Protein AF-A0A0R2SB15-F1 (afdb_monomer)

Foldseek 3Di:
DDDPPPPPPPPPPPPPPVPVVVVVVVVVVVVVVVCCVVVVVVVVVVVVVVVLVCLVVVLVVLVVVLCVLPDPVHPPVSRDDPVVNVVSVVSSVVSPVSSVVVVCCVPPVVD

Radius of gyration: 30.07 Å; Cα contacts (8 Å, |Δi|>4): 28; chains: 1; bounding box: 59×36×86 Å

Secondary structure (DSSP, 8-state):
-----S-----------HHHHHHHHHHHHHHHHHHHHHHHHHHHHHHHHHHHHHHHHHHHHHHHHHHHHTSTTS-GGGSPPHHHHHHHHHHHHHHHHHHHHHHHIIIII--

Structure (mmCIF, N/CA/C/O backbone):
data_AF-A0A0R2SB15-F1
#
_entry.id   AF-A0A0R2SB15-F1
#
loop_
_atom_site.group_PDB
_atom_site.id
_atom_site.type_symbol
_atom_site.label_atom_id
_atom_site.label_alt_id
_atom_site.label_comp_id
_atom_site.label_asym_id
_atom_site.label_entity_id
_atom_site.label_seq_id
_atom_site.pdbx_PDB_ins_code
_atom_site.Cartn_x
_atom_site.Cartn_y
_atom_site.Cartn_z
_atom_site.occupancy
_atom_site.B_iso_or_equiv
_atom_site.auth_seq_id
_atom_site.auth_comp_id
_atom_site.auth_asym_id
_atom_site.auth_atom_id
_atom_site.pdbx_PDB_model_num
ATOM 1 N N . MET A 1 1 ? 38.463 25.749 59.934 1.00 40.03 1 MET A N 1
ATOM 2 C CA . MET A 1 1 ? 38.526 26.591 58.724 1.00 40.03 1 MET A CA 1
ATOM 3 C C . MET A 1 1 ? 38.284 25.687 57.533 1.00 40.03 1 MET A C 1
ATOM 5 O O . MET A 1 1 ? 39.154 24.873 57.286 1.00 40.03 1 MET A O 1
ATOM 9 N N . ALA A 1 2 ? 37.120 25.840 56.883 1.00 45.12 2 ALA A N 1
ATOM 10 C CA . ALA A 1 2 ? 36.757 25.306 55.560 1.00 45.12 2 ALA A CA 1
ATOM 11 C C . ALA A 1 2 ? 36.792 23.764 55.385 1.00 45.12 2 ALA A C 1
ATOM 13 O O . ALA A 1 2 ? 37.768 23.120 55.712 1.00 45.12 2 ALA A O 1
ATOM 14 N N . LEU A 1 3 ? 35.809 23.060 54.831 1.00 49.09 3 LEU A N 1
ATOM 15 C CA . LEU A 1 3 ? 34.613 23.429 54.088 1.00 49.09 3 LEU A CA 1
ATOM 16 C C . LEU A 1 3 ? 33.751 22.156 54.024 1.00 49.09 3 LEU A C 1
ATOM 18 O O . LEU A 1 3 ? 34.161 21.154 53.445 1.00 49.09 3 LEU A O 1
ATOM 22 N N . ALA A 1 4 ? 32.564 22.208 54.622 1.00 57.62 4 ALA A N 1
ATOM 23 C CA . ALA A 1 4 ? 31.486 21.252 54.410 1.00 57.62 4 ALA A CA 1
ATOM 2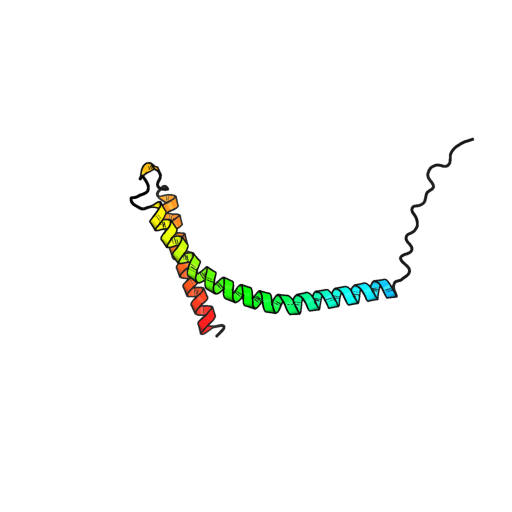4 C C . ALA A 1 4 ? 30.778 21.588 53.084 1.00 57.62 4 ALA A C 1
ATOM 26 O O . ALA A 1 4 ? 29.665 22.103 53.086 1.00 57.62 4 ALA A O 1
ATOM 27 N N . ILE A 1 5 ? 31.450 21.375 51.948 1.00 57.53 5 ILE A N 1
ATOM 28 C CA . ILE A 1 5 ? 30.816 21.456 50.622 1.00 57.53 5 ILE A CA 1
ATOM 29 C C . ILE A 1 5 ? 30.520 20.026 50.186 1.00 57.53 5 ILE A C 1
ATOM 31 O O . ILE A 1 5 ? 31.397 19.326 49.688 1.00 57.53 5 ILE A O 1
ATOM 35 N N . GLY A 1 6 ? 29.295 19.575 50.427 1.00 58.97 6 GLY A N 1
ATOM 36 C CA . GLY A 1 6 ? 28.853 18.247 49.999 1.00 58.97 6 GLY A CA 1
ATOM 37 C C . GLY A 1 6 ? 27.543 17.762 50.614 1.00 58.97 6 GLY A C 1
ATOM 38 O O . GLY A 1 6 ? 27.135 16.647 50.319 1.00 58.97 6 GLY A O 1
ATOM 39 N N . SER A 1 7 ? 26.882 18.562 51.457 1.00 55.28 7 SER A N 1
ATOM 40 C CA . SER A 1 7 ? 25.592 18.211 52.066 1.00 55.28 7 SER A CA 1
ATOM 41 C C . SER A 1 7 ? 24.419 19.000 51.490 1.00 55.28 7 SER A C 1
ATOM 43 O O . SER A 1 7 ? 23.407 19.150 52.170 1.00 55.28 7 SER A O 1
ATOM 45 N N . GLU A 1 8 ? 24.531 19.524 50.267 1.00 59.47 8 GLU A N 1
ATOM 46 C CA . GLU A 1 8 ? 23.348 20.034 49.569 1.00 59.47 8 GLU A CA 1
ATOM 47 C C . GLU A 1 8 ? 22.553 18.813 49.101 1.00 59.47 8 GLU A C 1
ATOM 49 O O . GLU A 1 8 ? 22.669 18.348 47.968 1.00 59.47 8 GLU A O 1
ATOM 54 N N . SER A 1 9 ? 21.819 18.222 50.047 1.00 63.69 9 SER A N 1
ATOM 55 C CA . SER A 1 9 ? 20.733 17.299 49.772 1.00 63.69 9 SER A CA 1
ATOM 56 C C . SER A 1 9 ? 19.835 17.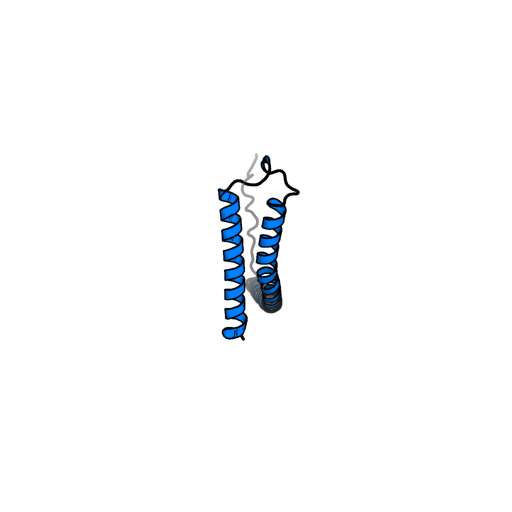998 48.767 1.00 63.69 9 SER A C 1
ATOM 58 O O . SER A 1 9 ? 19.230 19.025 49.090 1.00 63.69 9 SER A O 1
ATOM 60 N N . LEU A 1 10 ? 19.819 17.473 47.540 1.00 65.38 10 LEU A N 1
ATOM 61 C CA . LEU A 1 10 ? 18.869 17.868 46.509 1.00 65.38 10 LEU A CA 1
ATOM 62 C C . LEU A 1 10 ? 17.494 17.983 47.177 1.00 65.38 10 LEU A C 1
ATOM 64 O O . LEU A 1 10 ? 17.176 17.100 47.979 1.00 65.38 10 LEU A O 1
ATOM 68 N N . PRO A 1 11 ? 16.725 19.054 46.915 1.00 60.47 11 PRO A N 1
ATOM 69 C CA . PRO A 1 11 ? 15.439 19.247 47.567 1.00 60.47 11 PRO A CA 1
ATOM 70 C C . PRO A 1 11 ? 14.642 17.951 47.441 1.00 60.47 11 PRO A C 1
ATOM 72 O O . PRO A 1 11 ? 14.440 17.469 46.322 1.00 60.47 11 PRO A O 1
ATOM 75 N N . GLU A 1 12 ? 14.264 17.352 48.576 1.00 58.12 12 GLU A N 1
ATOM 76 C CA . GLU A 1 12 ? 13.302 16.258 48.559 1.00 58.12 12 GLU A CA 1
ATOM 77 C C . GLU A 1 12 ? 12.038 16.843 47.933 1.00 58.12 12 GLU A C 1
ATOM 79 O O . GLU A 1 12 ? 11.398 17.762 48.443 1.00 58.12 12 GLU A O 1
ATOM 84 N N . GLN A 1 13 ? 11.807 16.437 46.689 1.00 59.09 13 GLN A N 1
ATOM 85 C CA . GLN A 1 13 ? 10.686 16.877 45.891 1.00 59.09 13 GLN A CA 1
ATOM 86 C C . GLN A 1 13 ? 9.467 16.146 46.450 1.00 59.09 13 GLN A C 1
ATOM 88 O O . GLN A 1 13 ? 9.101 15.063 45.988 1.00 59.09 13 GLN A O 1
ATOM 93 N N . ASP A 1 14 ? 8.868 16.739 47.474 1.00 59.25 14 ASP A N 1
ATOM 94 C CA . ASP A 1 14 ? 7.684 16.230 48.147 1.00 59.25 14 ASP A CA 1
ATOM 95 C C . ASP A 1 14 ? 6.484 16.357 47.201 1.00 59.25 14 ASP A C 1
ATOM 97 O O . ASP A 1 14 ? 5.721 17.324 47.237 1.00 59.25 14 ASP A O 1
ATOM 101 N N . TRP A 1 15 ? 6.287 15.370 46.323 1.00 55.00 15 TRP A N 1
ATOM 102 C CA . TRP A 1 15 ? 5.089 15.235 45.484 1.00 55.00 15 TRP A CA 1
ATOM 103 C C . TRP A 1 15 ? 3.848 14.868 46.323 1.00 55.00 15 TRP A C 1
ATOM 105 O O . TRP A 1 15 ? 3.047 14.022 45.935 1.00 55.00 15 TRP A O 1
ATOM 115 N N . HIS A 1 16 ? 3.657 15.485 47.490 1.00 58.78 16 HIS A N 1
ATOM 116 C CA . HIS A 1 16 ? 2.490 15.294 48.347 1.00 58.78 16 HIS A CA 1
ATOM 117 C C . HIS A 1 16 ? 1.299 16.093 47.824 1.00 58.78 16 HIS A C 1
ATOM 119 O O . HIS A 1 16 ? 0.844 17.095 48.375 1.00 58.78 16 HIS A O 1
ATOM 125 N N . SER A 1 17 ? 0.773 15.597 46.711 1.00 62.38 17 SER A N 1
ATOM 126 C CA . SER A 1 17 ? -0.555 15.925 46.225 1.00 62.38 17 SER A CA 1
ATOM 127 C C . SER A 1 17 ? -1.137 14.724 45.483 1.00 62.38 17 SER A C 1
ATOM 129 O O . SER A 1 17 ? -1.597 14.846 44.350 1.00 62.38 17 SER A O 1
ATOM 131 N N . ASP A 1 18 ? -1.115 13.546 46.123 1.00 69.56 18 ASP A N 1
ATOM 132 C CA . ASP A 1 18 ? -1.573 12.269 45.547 1.00 69.56 18 ASP A CA 1
ATOM 133 C C . ASP A 1 18 ? -2.936 12.397 44.870 1.00 69.56 18 ASP A C 1
ATOM 135 O O . ASP A 1 18 ? -3.168 11.871 43.785 1.00 69.56 18 ASP A O 1
ATOM 139 N N . ARG A 1 19 ? -3.853 13.163 45.473 1.00 75.75 19 ARG A N 1
ATOM 140 C CA . ARG A 1 19 ? -5.178 13.382 44.895 1.00 75.75 19 ARG A CA 1
ATOM 141 C C . ARG A 1 19 ? -5.121 14.188 43.598 1.00 75.75 19 ARG A C 1
ATOM 143 O O . ARG A 1 19 ? -5.777 13.805 42.638 1.00 75.75 19 ARG A O 1
ATOM 150 N N . TYR A 1 20 ? -4.367 15.283 43.555 1.00 84.00 20 TYR A N 1
ATOM 151 C CA . TYR A 1 20 ? -4.291 16.132 42.364 1.00 84.00 20 TYR A CA 1
ATOM 152 C C . TYR A 1 20 ? -3.508 15.455 41.244 1.00 84.00 20 TYR A C 1
ATOM 154 O O . TYR A 1 20 ? -3.953 15.478 40.101 1.00 84.00 20 TYR A O 1
ATOM 162 N N . TYR A 1 21 ? -2.405 14.784 41.578 1.00 84.56 21 TYR A N 1
ATOM 163 C CA . TYR A 1 21 ? -1.647 13.966 40.637 1.00 84.56 21 TYR A CA 1
ATOM 164 C C . TYR A 1 21 ? -2.528 12.874 40.013 1.00 84.56 21 TYR A C 1
ATOM 166 O O . TYR A 1 21 ? -2.623 12.775 38.789 1.00 84.56 21 TYR A O 1
ATOM 174 N N . ASN A 1 22 ? -3.270 12.129 40.840 1.00 88.00 22 ASN A N 1
ATOM 175 C CA . ASN A 1 22 ? -4.179 11.087 40.362 1.00 88.00 22 ASN A CA 1
ATOM 176 C C . ASN A 1 22 ? -5.342 11.656 39.537 1.00 88.00 22 ASN A C 1
ATOM 178 O O . ASN A 1 22 ? -5.713 11.071 38.523 1.00 88.00 22 ASN A O 1
ATOM 182 N N . VAL A 1 23 ? -5.905 12.805 39.924 1.00 94.06 23 VAL A N 1
ATOM 183 C CA . VAL A 1 23 ? -6.961 13.475 39.146 1.00 94.06 23 VAL A CA 1
ATOM 184 C C . VAL A 1 23 ? -6.434 13.915 37.781 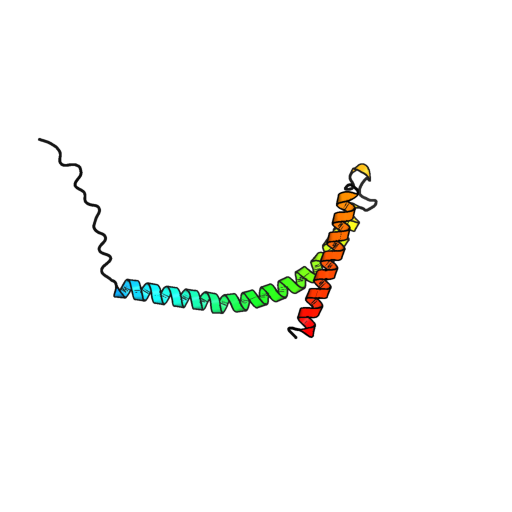1.00 94.06 23 VAL A C 1
ATOM 186 O O . VAL A 1 23 ? -7.092 13.658 36.776 1.00 94.06 23 VAL A O 1
ATOM 189 N N . VAL A 1 24 ? -5.244 14.516 37.715 1.00 93.12 24 VAL A N 1
ATOM 190 C CA . VAL A 1 24 ? -4.620 14.916 36.444 1.00 93.12 24 VAL A CA 1
ATOM 191 C C . VAL A 1 24 ? -4.353 13.696 35.564 1.00 93.12 24 VAL A C 1
ATOM 193 O O . VAL A 1 24 ? -4.662 13.742 34.376 1.00 93.12 24 VAL A O 1
ATOM 196 N N . LEU A 1 25 ? -3.865 12.588 36.129 1.00 94.31 25 LEU A N 1
ATOM 197 C CA . LEU A 1 25 ? -3.678 11.339 35.384 1.00 94.31 25 LEU A CA 1
ATOM 198 C C . LEU A 1 25 ? -4.994 10.775 34.840 1.00 94.31 25 LEU A C 1
ATOM 200 O O . LEU A 1 25 ? -5.050 10.381 33.677 1.00 94.31 25 LEU A O 1
ATOM 204 N N . ILE A 1 26 ? -6.060 10.760 35.643 1.00 96.44 26 ILE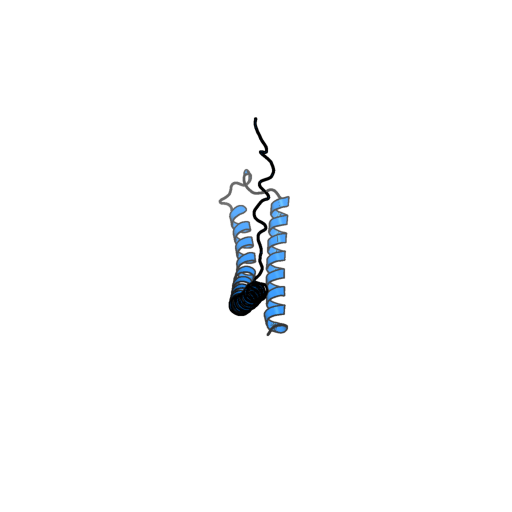 A N 1
ATOM 205 C CA . ILE A 1 26 ? -7.380 10.294 35.197 1.00 96.44 26 ILE A CA 1
ATOM 206 C C . ILE A 1 26 ? -7.895 11.179 34.060 1.00 96.44 26 ILE A C 1
ATOM 208 O O . ILE A 1 26 ? -8.331 10.662 33.032 1.00 96.44 26 ILE A O 1
ATOM 212 N N . VAL A 1 27 ? -7.805 12.504 34.203 1.00 96.81 27 VAL A N 1
ATOM 213 C CA . VAL A 1 27 ? -8.213 13.455 33.160 1.00 96.81 27 VAL A CA 1
ATOM 214 C C . VAL A 1 27 ? -7.3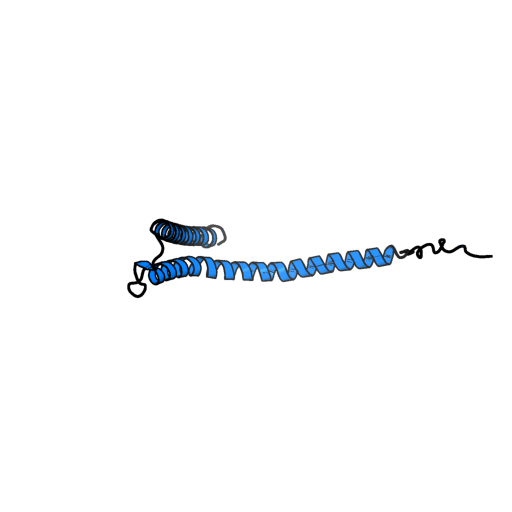93 13.254 31.887 1.00 96.81 27 VAL A C 1
ATOM 216 O O . VAL A 1 27 ? -7.966 13.232 30.800 1.00 96.81 27 VAL A O 1
ATOM 219 N N . LEU A 1 28 ? -6.081 13.047 32.004 1.00 96.12 28 LEU A N 1
ATOM 220 C CA . LEU A 1 28 ? -5.199 12.804 30.865 1.00 96.12 28 LEU A CA 1
ATOM 221 C C . LEU A 1 28 ? -5.560 11.504 30.135 1.00 96.12 28 LEU A C 1
ATOM 223 O O . LEU A 1 28 ? -5.677 11.508 28.911 1.00 96.12 28 LEU A O 1
ATOM 227 N N . CYS A 1 29 ? -5.795 10.414 30.869 1.00 96.94 29 CYS A N 1
ATOM 228 C CA . CYS A 1 29 ? -6.245 9.146 30.296 1.00 96.94 29 CYS A CA 1
ATOM 229 C C . CYS A 1 29 ? -7.591 9.294 29.580 1.00 96.94 29 CYS A C 1
ATOM 231 O O . CYS A 1 29 ? -7.739 8.828 28.453 1.00 96.94 29 CYS A O 1
ATOM 233 N N . LEU A 1 30 ? -8.564 9.974 30.192 1.00 97.25 30 LEU A N 1
ATOM 234 C CA . LEU A 1 30 ? -9.872 10.210 29.574 1.00 97.25 30 LEU A CA 1
ATOM 235 C C . LEU A 1 30 ? -9.765 11.094 28.327 1.00 97.25 30 LEU A C 1
ATOM 237 O O . LEU A 1 30 ? -10.391 10.794 27.313 1.00 97.25 30 LEU A O 1
ATOM 241 N N . ALA A 1 31 ? -8.944 12.144 28.368 1.00 94.25 31 ALA A N 1
ATOM 242 C CA . ALA A 1 31 ? -8.689 13.004 27.219 1.00 94.25 31 ALA A CA 1
ATOM 243 C C . ALA A 1 31 ? -8.009 12.233 26.077 1.00 94.25 31 ALA A C 1
ATOM 245 O O . ALA A 1 31 ? -8.428 12.350 24.928 1.00 94.25 31 ALA A O 1
ATOM 246 N N . ALA A 1 32 ? -7.017 11.392 26.380 1.00 93.06 32 ALA A N 1
ATOM 247 C CA . ALA A 1 32 ? -6.368 10.534 25.393 1.00 93.06 32 ALA A CA 1
ATOM 248 C C . ALA A 1 32 ? -7.352 9.527 24.780 1.00 93.06 32 ALA A C 1
ATOM 250 O O . ALA A 1 32 ? -7.385 9.372 23.561 1.00 93.06 32 ALA A O 1
ATOM 251 N N . LEU A 1 33 ? -8.201 8.890 25.593 1.00 92.94 33 LEU A N 1
ATOM 252 C CA . LEU A 1 33 ? -9.254 7.992 25.109 1.00 92.94 33 LEU A CA 1
ATOM 253 C C . LEU A 1 33 ? -10.259 8.722 24.214 1.00 92.94 33 LEU A C 1
ATOM 255 O O . LEU A 1 33 ? -10.648 8.181 23.183 1.00 92.94 33 LEU A O 1
ATOM 259 N N . LEU A 1 34 ? -10.638 9.954 24.560 1.00 90.50 34 LEU A N 1
ATOM 260 C CA . LEU A 1 34 ? -11.530 10.784 23.750 1.00 90.50 34 LEU A CA 1
ATOM 261 C C . LEU A 1 34 ? -10.892 11.146 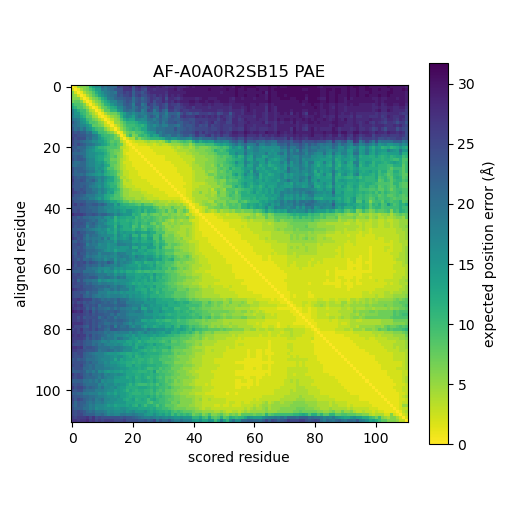22.403 1.00 90.50 34 LEU A C 1
ATOM 263 O O . LEU A 1 34 ? -11.534 11.030 21.359 1.00 90.50 34 LEU A O 1
ATOM 267 N N . VAL A 1 35 ? -9.620 11.545 22.407 1.00 89.38 35 VAL A N 1
ATOM 268 C CA . VAL A 1 35 ? -8.836 11.822 21.193 1.00 89.38 35 VAL A CA 1
ATOM 269 C C . VAL A 1 35 ? -8.769 10.570 20.326 1.00 89.38 35 VAL A C 1
ATOM 271 O O . VAL A 1 35 ? -9.129 10.625 19.154 1.00 89.38 35 VAL A O 1
ATOM 274 N N . ILE A 1 36 ? -8.396 9.423 20.896 1.00 87.25 36 ILE A N 1
ATOM 275 C CA . ILE A 1 36 ? -8.359 8.153 20.167 1.00 87.25 36 ILE A CA 1
ATOM 276 C C . ILE A 1 36 ? -9.747 7.837 19.611 1.00 87.25 36 ILE A C 1
ATOM 278 O O . ILE A 1 36 ? -9.873 7.588 18.424 1.00 87.25 36 ILE A O 1
ATOM 282 N N . GLN A 1 37 ? -10.819 7.913 20.392 1.00 83.94 37 GLN A N 1
ATOM 283 C CA . GLN A 1 37 ? -12.155 7.571 19.901 1.00 83.94 37 GLN A CA 1
ATOM 284 C C . GLN A 1 37 ? -12.624 8.491 18.758 1.00 83.94 37 GLN A C 1
ATOM 286 O O . GLN A 1 37 ? -13.176 8.014 17.764 1.00 83.94 37 GLN A O 1
ATOM 291 N N . THR A 1 38 ? -12.386 9.798 18.871 1.00 79.69 38 THR A N 1
ATOM 292 C CA . THR A 1 38 ? -12.842 10.801 17.892 1.00 79.69 38 THR A CA 1
ATOM 293 C C . THR A 1 38 ? -11.999 10.807 16.614 1.00 79.69 38 THR A C 1
ATOM 295 O O . THR A 1 38 ? -12.539 10.875 15.503 1.00 79.69 38 THR A O 1
ATOM 298 N N . LEU A 1 39 ? -10.678 10.683 16.744 1.00 80.44 39 LEU A N 1
ATOM 299 C CA . LEU A 1 39 ? -9.753 10.695 15.612 1.00 80.44 39 LEU A CA 1
ATOM 300 C C . LEU A 1 39 ? -9.597 9.322 14.966 1.00 80.44 39 LEU A C 1
ATOM 302 O O . LEU A 1 39 ? -9.470 9.256 13.752 1.00 80.44 39 LEU A O 1
ATOM 306 N N . LEU A 1 40 ? -9.667 8.215 15.708 1.00 79.50 40 LEU A N 1
ATOM 307 C CA . LEU A 1 40 ? -9.510 6.878 15.126 1.00 79.50 40 LEU A CA 1
ATOM 308 C C . LEU A 1 40 ? -10.680 6.533 14.198 1.00 79.50 40 LEU A C 1
ATOM 310 O O . LEU A 1 40 ? -10.455 5.959 13.140 1.00 79.50 40 LEU A O 1
ATOM 314 N N . GLN A 1 41 ? -11.920 6.921 14.525 1.00 74.56 41 GLN A N 1
ATOM 315 C CA . GLN A 1 41 ? -13.064 6.665 13.637 1.00 74.56 41 GLN A CA 1
ATOM 316 C C . GLN A 1 41 ? -13.047 7.501 12.351 1.00 74.56 41 GLN A C 1
ATOM 318 O O . GLN A 1 41 ? -13.540 7.058 11.310 1.00 74.56 41 GLN A O 1
ATOM 323 N N . SER A 1 42 ? -12.532 8.728 12.411 1.00 80.00 42 SER A N 1
ATOM 324 C CA . SER A 1 42 ? -12.364 9.574 11.224 1.00 80.00 42 SER A CA 1
ATOM 325 C C . SER A 1 42 ? -11.147 9.135 10.407 1.00 80.00 42 SER A C 1
ATOM 327 O O . SER A 1 42 ? -11.229 9.047 9.182 1.00 80.00 42 SER A O 1
ATOM 329 N N . PHE A 1 43 ? -10.065 8.746 11.077 1.00 84.56 43 PHE A N 1
ATOM 330 C CA . PHE A 1 43 ? -8.860 8.206 10.461 1.00 84.56 43 PHE A CA 1
ATOM 331 C C . PHE A 1 43 ? -9.093 6.845 9.799 1.00 84.56 43 PHE A C 1
ATOM 333 O O . PHE A 1 43 ? -8.625 6.640 8.687 1.00 84.56 43 PHE A O 1
ATOM 340 N N . ALA A 1 44 ? -9.866 5.945 10.412 1.00 85.88 44 ALA A N 1
ATOM 341 C CA . ALA A 1 44 ? -10.234 4.662 9.812 1.00 85.88 44 ALA A CA 1
ATOM 342 C C . ALA A 1 44 ? -10.996 4.866 8.495 1.00 85.88 44 ALA A C 1
ATOM 344 O O . ALA A 1 44 ? -10.615 4.310 7.472 1.00 85.88 44 ALA A O 1
ATOM 345 N N . ARG A 1 45 ? -11.990 5.765 8.481 1.00 84.19 45 ARG A N 1
ATOM 346 C CA . ARG A 1 45 ? -12.722 6.125 7.254 1.00 84.19 45 ARG A CA 1
ATOM 347 C C . ARG A 1 45 ? -11.821 6.752 6.189 1.00 84.19 45 ARG A C 1
ATOM 349 O O . ARG A 1 45 ? -11.974 6.467 5.002 1.00 84.19 45 ARG A O 1
ATOM 356 N N . PHE A 1 46 ? -10.875 7.594 6.598 1.00 85.38 46 PHE A N 1
ATOM 357 C CA . PHE A 1 46 ? -9.885 8.167 5.690 1.00 85.38 46 PHE A CA 1
ATOM 358 C C . PHE A 1 46 ? -8.943 7.101 5.110 1.00 85.38 46 PHE A C 1
ATOM 360 O O . PHE A 1 46 ? -8.693 7.092 3.902 1.00 85.38 46 PHE A O 1
ATOM 367 N N . MET A 1 47 ? -8.446 6.186 5.945 1.00 89.75 47 MET A N 1
ATOM 368 C CA . MET A 1 47 ? -7.611 5.069 5.509 1.00 89.75 47 MET A CA 1
ATOM 369 C C . MET A 1 47 ? -8.371 4.127 4.581 1.00 89.75 47 MET A C 1
ATOM 371 O O . MET A 1 47 ? -7.790 3.688 3.592 1.00 89.75 47 MET A O 1
ATOM 375 N N . ASP A 1 48 ? -9.655 3.872 4.830 1.00 89.06 48 ASP A N 1
ATOM 376 C CA . ASP A 1 48 ? -10.495 3.078 3.935 1.00 89.06 48 ASP A CA 1
ATOM 377 C C . ASP A 1 48 ? -10.579 3.723 2.552 1.00 89.06 48 ASP A C 1
ATOM 379 O O . ASP A 1 48 ? -10.292 3.065 1.553 1.00 89.06 48 ASP A O 1
ATOM 383 N N . MET A 1 49 ? -10.893 5.022 2.472 1.00 91.06 49 MET A N 1
ATOM 384 C CA . MET A 1 49 ? -10.915 5.735 1.189 1.00 91.06 49 MET A CA 1
ATOM 385 C C . MET A 1 49 ? -9.550 5.725 0.500 1.00 91.06 49 MET A C 1
ATOM 387 O O . MET A 1 49 ? -9.459 5.418 -0.688 1.00 91.06 49 MET A O 1
ATOM 391 N N . THR A 1 50 ? -8.487 6.026 1.243 1.00 92.69 50 THR A N 1
ATOM 392 C CA . THR A 1 50 ? -7.120 6.047 0.712 1.00 92.69 50 THR A CA 1
ATOM 393 C C . THR A 1 50 ? -6.719 4.674 0.185 1.00 92.69 50 THR A C 1
ATOM 395 O O . THR A 1 50 ? -6.147 4.581 -0.895 1.00 92.69 50 THR A O 1
ATOM 398 N N . SER A 1 51 ? -7.073 3.599 0.888 1.00 92.88 51 SER A N 1
ATOM 399 C CA . SER A 1 51 ? -6.772 2.228 0.474 1.00 92.88 51 SER A CA 1
ATOM 400 C C . SER A 1 51 ? -7.477 1.869 -0.830 1.00 92.88 51 SER A C 1
ATOM 402 O O . SER A 1 51 ? -6.832 1.318 -1.717 1.00 92.88 51 SER A O 1
ATOM 404 N N . VAL A 1 52 ? -8.753 2.243 -1.007 1.00 93.81 52 VAL A N 1
ATOM 405 C CA . VAL A 1 52 ? -9.452 2.073 -2.297 1.00 93.81 52 VAL A CA 1
ATOM 406 C C . VAL A 1 52 ? -8.679 2.771 -3.406 1.00 93.81 52 VAL A C 1
ATOM 408 O O . VAL A 1 52 ? -8.379 2.167 -4.430 1.00 93.81 52 VAL A O 1
ATOM 411 N N . ILE A 1 53 ? -8.328 4.036 -3.192 1.00 95.00 53 ILE A N 1
ATOM 412 C CA . ILE A 1 53 ? -7.614 4.837 -4.184 1.00 95.00 53 ILE A CA 1
ATOM 413 C C . ILE A 1 53 ? -6.266 4.185 -4.521 1.00 95.00 53 ILE A C 1
ATOM 415 O O . ILE A 1 53 ? -5.959 3.998 -5.694 1.00 95.00 53 ILE A O 1
ATOM 419 N N . VAL A 1 54 ? -5.480 3.785 -3.522 1.00 95.62 54 VAL A N 1
ATOM 420 C CA . VAL A 1 54 ? -4.139 3.208 -3.707 1.00 95.62 54 VAL A CA 1
ATOM 421 C C . VAL A 1 54 ? -4.191 1.833 -4.367 1.00 95.62 54 VAL A C 1
ATOM 423 O O . VAL A 1 54 ? -3.421 1.591 -5.297 1.00 95.62 54 VAL A O 1
ATOM 426 N N . PHE A 1 55 ? -5.093 0.942 -3.946 1.00 94.81 55 PHE A N 1
ATOM 427 C CA . PHE A 1 55 ? -5.215 -0.388 -4.551 1.00 94.81 55 PHE A CA 1
ATOM 428 C C . PHE A 1 55 ? -5.685 -0.327 -6.001 1.00 94.81 55 PHE A C 1
ATOM 430 O O . PHE A 1 55 ? -5.291 -1.181 -6.789 1.00 94.81 55 PHE A O 1
ATOM 437 N N . PHE A 1 56 ? -6.468 0.688 -6.372 1.00 96.12 56 PHE A N 1
ATOM 438 C CA . PHE A 1 56 ? -6.823 0.923 -7.766 1.00 96.12 56 PHE A CA 1
ATOM 439 C C . PHE A 1 56 ? -5.681 1.585 -8.535 1.00 96.12 56 PHE A C 1
ATOM 441 O O . PHE A 1 56 ? -5.267 1.064 -9.560 1.00 96.12 56 PHE A O 1
ATOM 448 N N . ILE A 1 57 ? -5.139 2.706 -8.060 1.00 97.38 57 ILE A N 1
ATOM 449 C CA . ILE A 1 57 ? -4.146 3.499 -8.802 1.00 97.38 57 ILE A CA 1
ATOM 450 C C . ILE A 1 57 ? -2.796 2.773 -8.916 1.00 97.38 57 ILE A C 1
ATOM 452 O O . ILE A 1 57 ? -2.155 2.828 -9.967 1.00 97.38 57 ILE A O 1
ATOM 456 N N . GLY A 1 58 ? -2.364 2.072 -7.868 1.00 96.50 58 GLY A N 1
ATOM 457 C CA . GLY A 1 58 ? -1.075 1.378 -7.780 1.00 96.50 58 GLY A CA 1
ATOM 458 C C . GLY A 1 58 ? -0.739 0.476 -8.978 1.00 96.50 58 GLY A C 1
ATOM 459 O O . GLY A 1 58 ? 0.302 0.695 -9.606 1.00 96.50 58 GLY A O 1
ATOM 460 N N . PRO A 1 59 ? -1.581 -0.510 -9.347 1.00 97.44 59 PRO A N 1
ATOM 461 C CA . PRO A 1 59 ? -1.322 -1.375 -10.499 1.00 97.44 59 PRO A CA 1
ATOM 462 C C . PRO A 1 59 ? -1.240 -0.613 -11.829 1.00 97.44 59 PRO A C 1
ATOM 464 O O . PRO A 1 59 ? -0.390 -0.937 -12.663 1.00 97.44 59 PRO A O 1
ATOM 467 N N . PHE A 1 60 ? -2.054 0.431 -12.031 1.00 98.00 60 PHE A N 1
ATOM 468 C CA . PHE A 1 60 ? -1.973 1.250 -13.246 1.00 98.00 60 PHE A CA 1
ATOM 469 C C . PHE A 1 60 ? -0.685 2.067 -13.297 1.00 98.00 60 PHE A C 1
ATOM 471 O O . PHE A 1 60 ? -0.043 2.110 -14.345 1.00 98.00 60 PHE A O 1
ATOM 478 N N . LEU A 1 61 ? -0.258 2.661 -12.179 1.00 97.88 61 LEU A N 1
ATOM 479 C CA . LEU A 1 61 ? 1.029 3.355 -12.113 1.00 97.88 61 LEU A CA 1
ATOM 480 C C . LEU A 1 61 ? 2.194 2.404 -12.385 1.00 97.88 61 LEU A C 1
ATOM 482 O O . LEU A 1 61 ? 3.097 2.756 -13.139 1.00 97.88 61 LEU A O 1
ATOM 486 N N . ALA A 1 62 ? 2.166 1.190 -11.834 1.00 97.75 62 ALA A N 1
ATOM 487 C CA . ALA A 1 62 ? 3.191 0.186 -12.101 1.00 97.75 62 ALA A CA 1
ATOM 488 C C . ALA A 1 62 ? 3.232 -0.210 -13.587 1.00 97.75 62 ALA A C 1
ATOM 490 O O . ALA A 1 62 ? 4.313 -0.298 -14.173 1.00 97.75 62 ALA A O 1
ATOM 491 N N . LEU A 1 63 ? 2.066 -0.388 -14.217 1.00 98.38 63 LEU A N 1
ATOM 492 C CA . LEU A 1 63 ? 1.956 -0.682 -15.645 1.00 98.38 63 LEU A CA 1
ATOM 493 C C . LEU A 1 63 ? 2.490 0.469 -16.505 1.00 98.38 63 LEU A C 1
ATOM 495 O O . LEU A 1 63 ? 3.267 0.234 -17.429 1.00 98.38 63 LEU A O 1
ATOM 499 N N . LEU A 1 64 ? 2.094 1.707 -16.207 1.00 98.06 64 LEU A N 1
ATOM 500 C CA . LEU A 1 64 ? 2.562 2.889 -16.930 1.00 98.06 64 LEU A CA 1
ATOM 501 C C . LEU A 1 64 ? 4.068 3.083 -16.762 1.00 98.06 64 LEU A C 1
ATOM 503 O O . LEU A 1 64 ? 4.754 3.327 -17.748 1.00 98.06 64 LEU A O 1
ATOM 507 N N . ASN A 1 65 ? 4.594 2.892 -15.552 1.00 97.06 65 ASN A N 1
ATOM 508 C CA . ASN A 1 65 ? 6.025 2.982 -15.276 1.00 97.06 65 ASN A CA 1
ATOM 509 C C . ASN A 1 65 ? 6.814 1.928 -16.072 1.00 97.06 65 ASN A C 1
ATOM 511 O O . ASN A 1 65 ? 7.799 2.248 -16.734 1.00 97.06 65 ASN A O 1
ATOM 515 N N . HIS A 1 66 ? 6.329 0.684 -16.108 1.00 97.75 66 HIS A N 1
ATOM 516 C CA . HIS A 1 66 ? 6.920 -0.364 -16.938 1.00 97.75 66 HIS A CA 1
ATOM 517 C C . HIS A 1 66 ? 6.898 -0.007 -18.429 1.00 97.75 66 HIS A C 1
ATOM 519 O O . HIS A 1 66 ? 7.895 -0.182 -19.126 1.00 97.75 66 HIS A O 1
ATOM 525 N N . ARG A 1 67 ? 5.783 0.523 -18.939 1.00 96.81 67 ARG A N 1
ATOM 526 C CA . ARG A 1 67 ? 5.690 0.930 -20.349 1.00 96.81 67 ARG A CA 1
ATOM 527 C C . ARG A 1 67 ? 6.607 2.107 -20.666 1.00 96.81 67 ARG A C 1
ATOM 529 O O . ARG A 1 67 ? 7.243 2.083 -21.711 1.00 96.81 67 ARG A O 1
ATOM 536 N N . ALA A 1 68 ? 6.713 3.085 -19.770 1.00 96.94 68 ALA A N 1
ATOM 537 C CA . ALA A 1 68 ? 7.569 4.252 -19.946 1.00 96.94 68 ALA A CA 1
ATOM 538 C C . ALA A 1 68 ? 9.051 3.857 -20.012 1.00 96.94 68 ALA A C 1
ATOM 540 O O . ALA A 1 68 ? 9.745 4.227 -20.954 1.00 96.94 68 ALA A O 1
ATOM 541 N N . ILE A 1 69 ? 9.530 3.042 -19.066 1.00 96.81 69 ILE A N 1
ATOM 542 C CA . ILE A 1 69 ? 10.955 2.691 -18.995 1.00 96.81 69 ILE A CA 1
ATOM 543 C C . ILE A 1 69 ? 11.411 1.767 -20.135 1.00 96.81 69 ILE A C 1
ATOM 545 O O . ILE A 1 69 ? 12.581 1.777 -20.512 1.00 96.81 69 ILE A O 1
ATOM 549 N N . PHE A 1 70 ? 10.497 0.971 -20.699 1.00 95.81 70 PHE A N 1
ATOM 550 C CA . PHE A 1 70 ? 10.777 0.081 -21.830 1.00 95.81 70 PHE A CA 1
ATOM 551 C C . PHE A 1 70 ? 10.295 0.630 -23.182 1.00 95.81 70 PHE A C 1
ATOM 553 O O . PHE A 1 70 ? 10.399 -0.085 -24.183 1.00 95.81 70 PHE A O 1
ATOM 560 N N . SER A 1 71 ? 9.818 1.880 -23.217 1.00 95.62 71 SER A N 1
ATOM 561 C CA . SER A 1 71 ? 9.410 2.597 -24.430 1.00 95.62 71 SER A CA 1
ATOM 562 C C . SER A 1 71 ? 10.567 2.740 -25.424 1.00 95.62 71 SER A C 1
ATOM 564 O O . SER A 1 71 ? 11.743 2.612 -25.069 1.00 95.62 71 SER A O 1
ATOM 566 N N . ASP A 1 72 ? 10.231 3.036 -26.675 1.00 94.06 72 ASP A N 1
ATOM 567 C CA . ASP A 1 72 ? 11.203 3.303 -27.737 1.00 94.06 72 ASP A CA 1
ATOM 568 C C . ASP A 1 72 ? 11.922 4.651 -27.558 1.00 94.06 72 ASP A C 1
ATOM 570 O O . ASP A 1 72 ? 13.000 4.848 -28.113 1.00 94.06 72 ASP A O 1
ATOM 574 N N . GLU A 1 73 ? 11.387 5.542 -26.717 1.00 95.38 73 GLU A N 1
ATOM 575 C CA . GLU A 1 73 ? 12.029 6.808 -26.327 1.00 95.38 73 GLU A CA 1
ATOM 576 C C . GLU A 1 73 ? 13.268 6.608 -25.434 1.00 95.38 73 GLU A C 1
ATOM 578 O O . GLU A 1 73 ? 14.130 7.484 -25.362 1.00 95.38 73 GLU A O 1
ATOM 583 N N . ILE A 1 74 ? 13.380 5.458 -24.755 1.00 95.06 74 ILE A N 1
ATOM 584 C CA . ILE A 1 74 ? 14.514 5.138 -23.881 1.00 95.06 74 ILE A CA 1
ATOM 585 C C . ILE A 1 74 ? 15.512 4.250 -24.643 1.00 95.06 74 ILE A C 1
ATOM 587 O O . ILE A 1 74 ? 15.165 3.111 -24.989 1.00 95.06 74 ILE A O 1
ATOM 591 N N . PRO A 1 75 ? 16.767 4.706 -24.850 1.00 95.50 75 PRO A N 1
ATOM 592 C CA . PRO A 1 75 ? 17.814 3.909 -25.490 1.00 95.50 75 PRO A CA 1
ATOM 593 C C . PRO A 1 75 ? 17.985 2.533 -24.834 1.00 95.50 75 PRO A C 1
ATOM 595 O O . PRO A 1 75 ? 17.971 2.419 -23.607 1.00 95.50 75 PRO A O 1
ATOM 598 N N . LYS A 1 76 ? 18.142 1.474 -25.644 1.00 92.31 76 LYS A N 1
ATOM 599 C CA . LYS A 1 76 ? 18.144 0.072 -25.172 1.00 92.31 76 LYS A CA 1
ATOM 600 C C . LYS A 1 76 ? 19.268 -0.226 -24.173 1.00 92.31 76 LYS A C 1
ATOM 602 O O . LYS A 1 76 ? 19.073 -1.044 -23.281 1.00 92.31 76 LYS A O 1
ATOM 607 N N . ASP A 1 77 ? 20.401 0.457 -24.291 1.00 94.31 77 ASP A N 1
ATOM 608 C CA . ASP A 1 77 ? 21.549 0.406 -23.377 1.00 94.31 77 ASP A CA 1
ATOM 609 C C . ASP A 1 77 ? 21.251 1.002 -21.991 1.00 94.31 77 ASP A C 1
ATOM 611 O O . ASP A 1 77 ? 21.890 0.626 -21.010 1.00 94.31 77 ASP A O 1
ATOM 615 N N . LYS A 1 78 ? 20.252 1.888 -21.893 1.00 95.06 78 LYS A N 1
ATOM 616 C CA . LYS A 1 78 ? 19.786 2.490 -20.634 1.00 95.06 78 LYS A CA 1
ATOM 617 C C . LYS A 1 78 ? 18.577 1.775 -20.032 1.00 95.06 78 LYS A C 1
ATOM 619 O O . LYS A 1 78 ? 18.184 2.091 -18.909 1.00 95.06 78 LYS A O 1
ATOM 624 N N . GLN A 1 79 ? 17.971 0.832 -20.756 1.00 95.50 79 GLN A N 1
ATOM 625 C CA . GLN A 1 79 ? 16.842 0.063 -20.239 1.00 95.50 79 GLN A CA 1
ATOM 626 C C . GLN A 1 79 ? 17.316 -0.928 -19.158 1.00 95.50 79 GLN A C 1
ATOM 628 O O . GLN A 1 79 ? 18.378 -1.539 -19.299 1.00 95.50 79 GLN A O 1
ATOM 633 N N . PRO A 1 80 ? 16.534 -1.144 -18.083 1.00 94.62 80 PRO A N 1
ATOM 634 C CA . PRO A 1 80 ? 16.879 -2.113 -17.052 1.00 94.62 80 PRO A CA 1
ATOM 635 C C . PRO A 1 80 ? 17.052 -3.528 -17.614 1.00 94.62 80 PRO A C 1
ATOM 637 O O . PRO A 1 80 ? 16.328 -3.958 -18.515 1.00 94.62 80 PRO A O 1
ATOM 640 N N . GLY A 1 81 ? 17.977 -4.286 -17.022 1.00 95.62 81 GLY A N 1
ATOM 641 C CA . GLY A 1 81 ? 18.248 -5.665 -17.419 1.00 95.62 81 GLY A CA 1
ATOM 642 C C . GLY A 1 81 ? 17.054 -6.614 -17.240 1.00 95.62 81 GLY A C 1
ATOM 643 O O . GLY A 1 81 ? 16.067 -6.325 -16.558 1.00 95.62 81 GLY A O 1
ATOM 644 N N . ARG A 1 82 ? 17.170 -7.814 -17.821 1.00 94.25 82 ARG A N 1
ATOM 645 C CA . ARG A 1 82 ? 16.091 -8.819 -17.886 1.00 94.25 82 ARG A CA 1
ATOM 646 C C . ARG A 1 82 ? 15.508 -9.199 -16.519 1.00 94.25 82 ARG A C 1
ATOM 648 O O . ARG A 1 82 ? 14.303 -9.403 -16.420 1.00 94.25 82 ARG A O 1
ATOM 655 N N . ILE A 1 83 ? 16.340 -9.258 -15.477 1.00 97.38 83 ILE A N 1
ATOM 656 C CA . ILE A 1 83 ? 15.904 -9.572 -14.106 1.00 97.38 83 ILE A CA 1
ATOM 657 C C . ILE A 1 83 ? 14.921 -8.508 -13.605 1.00 97.38 83 ILE A C 1
ATOM 659 O O . ILE A 1 83 ? 13.826 -8.846 -13.169 1.00 97.38 83 ILE A O 1
ATOM 663 N N . ILE A 1 84 ? 15.270 -7.227 -13.741 1.00 96.31 84 ILE A N 1
ATOM 664 C CA . ILE A 1 84 ? 14.414 -6.113 -13.313 1.00 96.31 84 ILE A CA 1
ATOM 665 C C . ILE A 1 84 ? 13.129 -6.054 -14.140 1.00 96.31 84 ILE A C 1
ATOM 667 O O . ILE A 1 84 ? 12.061 -5.787 -13.594 1.00 96.31 84 ILE A O 1
ATOM 671 N N . ARG A 1 85 ? 13.191 -6.377 -15.439 1.00 96.38 85 ARG A N 1
ATOM 672 C CA . ARG A 1 85 ? 11.986 -6.495 -16.272 1.00 96.38 85 ARG A CA 1
ATOM 673 C C . ARG A 1 85 ? 11.028 -7.562 -15.732 1.00 96.38 85 ARG A C 1
ATOM 675 O O . ARG A 1 85 ? 9.841 -7.280 -15.607 1.00 96.38 85 ARG A O 1
ATOM 682 N N . ILE A 1 86 ? 11.529 -8.753 -15.393 1.00 97.75 86 ILE A N 1
ATOM 683 C CA . ILE A 1 86 ? 10.712 -9.834 -14.814 1.00 97.75 86 ILE A CA 1
ATOM 684 C C . ILE A 1 86 ? 10.135 -9.397 -13.467 1.00 97.75 86 ILE A C 1
ATOM 686 O O . ILE A 1 86 ? 8.932 -9.522 -13.263 1.00 97.75 86 ILE A O 1
ATOM 690 N N . TRP A 1 87 ? 10.958 -8.821 -12.588 1.00 97.69 87 TRP A N 1
ATOM 691 C CA . TRP A 1 87 ? 10.506 -8.282 -11.302 1.00 97.69 87 TRP A CA 1
ATOM 692 C C . TRP A 1 87 ? 9.396 -7.247 -11.463 1.00 97.69 87 TRP A C 1
ATOM 694 O O . TRP A 1 87 ? 8.397 -7.300 -10.756 1.00 97.69 87 TRP A O 1
ATOM 704 N N . SER A 1 88 ? 9.526 -6.344 -12.432 1.00 97.62 88 SER A N 1
ATOM 705 C CA . SER A 1 88 ? 8.500 -5.347 -12.723 1.00 97.62 88 SER A CA 1
ATOM 706 C C . SER A 1 88 ? 7.182 -5.995 -13.164 1.00 97.62 88 SER A C 1
ATOM 708 O O . SER A 1 88 ? 6.127 -5.613 -12.665 1.00 97.62 88 SER A O 1
ATOM 710 N N . ILE A 1 89 ? 7.230 -7.021 -14.021 1.00 98.06 89 ILE A N 1
ATOM 711 C CA . ILE A 1 89 ? 6.033 -7.770 -14.440 1.00 98.06 89 ILE A CA 1
ATOM 712 C C . ILE A 1 89 ? 5.400 -8.503 -13.250 1.00 98.06 89 ILE A C 1
ATOM 714 O O . ILE A 1 89 ? 4.189 -8.414 -13.059 1.00 98.06 89 ILE A O 1
ATOM 718 N N . VAL A 1 90 ? 6.201 -9.180 -12.420 1.00 98.31 90 VAL A N 1
ATOM 719 C CA . VAL A 1 90 ? 5.724 -9.871 -11.209 1.00 98.31 90 VAL A CA 1
ATOM 720 C C . VAL A 1 90 ? 5.035 -8.894 -10.258 1.00 98.31 90 VAL A C 1
ATOM 722 O O . VAL A 1 90 ? 3.959 -9.205 -9.747 1.00 98.31 90 VAL A O 1
ATOM 725 N N . SER A 1 91 ? 5.597 -7.699 -10.066 1.00 97.50 91 SER A N 1
ATOM 726 C CA . SER A 1 91 ? 4.989 -6.652 -9.242 1.00 97.50 91 SER A CA 1
ATOM 727 C C . SER A 1 91 ? 3.664 -6.165 -9.819 1.00 97.50 91 SER A C 1
ATOM 729 O O . SER A 1 91 ? 2.700 -6.035 -9.074 1.00 97.50 91 SER A O 1
ATOM 731 N N . ILE A 1 92 ? 3.572 -5.945 -11.135 1.00 98.44 92 ILE A N 1
ATOM 732 C CA . ILE A 1 92 ? 2.311 -5.549 -11.785 1.00 98.44 92 ILE A CA 1
ATOM 733 C C . ILE A 1 92 ? 1.242 -6.619 -11.562 1.00 98.44 92 ILE A C 1
ATOM 735 O O . ILE A 1 92 ? 0.150 -6.300 -11.096 1.00 98.44 92 ILE A O 1
ATOM 739 N N . VAL A 1 93 ? 1.560 -7.885 -11.843 1.00 98.44 93 VAL A N 1
ATOM 740 C CA . VAL A 1 93 ? 0.623 -9.005 -11.656 1.00 98.44 93 VAL A CA 1
ATOM 741 C C . 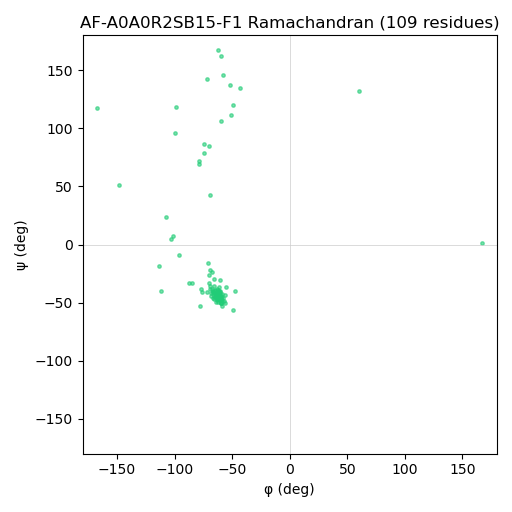VAL A 1 93 ? 0.188 -9.107 -10.196 1.00 98.44 93 VAL A C 1
ATOM 743 O O . VAL A 1 93 ? -1.004 -9.217 -9.922 1.00 98.44 93 VAL A O 1
ATOM 746 N N . SER A 1 94 ? 1.130 -8.999 -9.258 1.00 98.25 94 SER A N 1
ATOM 747 C CA . SER A 1 94 ? 0.841 -9.023 -7.821 1.00 98.25 94 SER A CA 1
ATOM 748 C C . SER A 1 94 ? -0.064 -7.865 -7.393 1.00 98.25 94 SER A C 1
ATOM 750 O O . SER A 1 94 ? -1.006 -8.079 -6.638 1.00 98.25 94 SER A O 1
ATOM 752 N N . LEU A 1 95 ? 0.166 -6.648 -7.896 1.00 97.94 95 LEU A N 1
ATOM 753 C CA . LEU A 1 95 ? -0.657 -5.478 -7.575 1.00 97.94 95 LEU A CA 1
ATOM 754 C C . LEU A 1 95 ? -2.078 -5.604 -8.133 1.00 97.94 95 LEU A C 1
ATOM 756 O O . LEU A 1 95 ? -3.033 -5.298 -7.424 1.00 97.94 95 LEU A O 1
ATOM 760 N N . PHE A 1 96 ? -2.237 -6.100 -9.363 1.00 98.25 96 PHE A N 1
ATOM 761 C CA . PHE A 1 96 ? -3.562 -6.387 -9.920 1.00 98.25 96 PHE A CA 1
ATOM 762 C C . PHE A 1 96 ? -4.272 -7.505 -9.149 1.00 98.25 96 PHE A C 1
ATOM 764 O O . PHE A 1 96 ? -5.465 -7.393 -8.875 1.00 98.25 96 PHE A O 1
ATOM 771 N N . LEU A 1 97 ? -3.551 -8.555 -8.742 1.00 98.12 97 LEU A N 1
ATOM 772 C CA . LEU A 1 97 ? -4.106 -9.615 -7.901 1.00 98.12 97 LEU A CA 1
ATOM 773 C C . LEU A 1 97 ? -4.592 -9.054 -6.558 1.00 98.12 97 LEU A C 1
ATOM 775 O O . LEU A 1 97 ? -5.721 -9.324 -6.158 1.00 98.12 97 LEU A O 1
ATOM 779 N N . LEU A 1 98 ? -3.775 -8.235 -5.890 1.00 96.81 98 LEU A N 1
ATOM 780 C CA . LEU A 1 98 ? -4.149 -7.575 -4.637 1.00 96.81 98 LEU A CA 1
ATOM 781 C C . LEU A 1 98 ? -5.358 -6.653 -4.815 1.00 96.81 98 LEU A C 1
ATOM 783 O O . LEU A 1 98 ? -6.238 -6.661 -3.961 1.00 96.81 98 LEU A O 1
ATOM 787 N N . MET A 1 99 ? -5.448 -5.916 -5.926 1.00 97.31 99 MET A N 1
ATOM 788 C CA . MET A 1 99 ? -6.619 -5.096 -6.256 1.00 97.31 99 MET A CA 1
ATOM 789 C C . MET A 1 99 ? -7.893 -5.946 -6.359 1.00 97.31 99 MET A C 1
ATOM 791 O O . MET A 1 99 ? -8.921 -5.580 -5.790 1.00 97.31 99 MET A O 1
ATOM 795 N N . VAL A 1 100 ? -7.834 -7.092 -7.047 1.00 97.12 100 VAL A N 1
ATOM 796 C CA . VAL A 1 100 ? -8.977 -8.011 -7.186 1.00 97.12 100 VAL A CA 1
ATOM 797 C C . VAL A 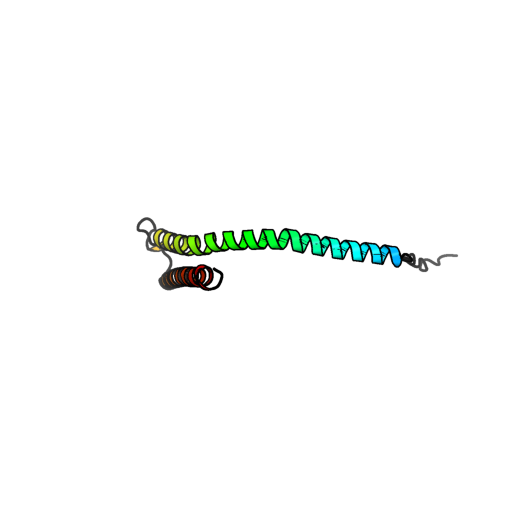1 100 ? -9.366 -8.614 -5.839 1.00 97.12 100 VAL A C 1
ATOM 799 O O . VAL A 1 100 ? -10.544 -8.601 -5.489 1.00 97.12 100 VAL A O 1
ATOM 802 N N . VAL A 1 101 ? -8.395 -9.095 -5.058 1.00 96.06 101 VAL A N 1
ATOM 803 C CA . VAL A 1 101 ? -8.635 -9.637 -3.711 1.00 96.06 101 VAL A CA 1
ATOM 804 C C . VAL A 1 101 ? -9.266 -8.572 -2.815 1.00 96.06 101 VAL A C 1
ATOM 806 O O . VAL A 1 101 ? -10.286 -8.829 -2.182 1.00 96.06 101 VAL A O 1
ATOM 809 N N . TYR A 1 102 ? -8.719 -7.358 -2.806 1.00 93.88 102 TYR A N 1
ATOM 810 C CA . TYR A 1 102 ? -9.271 -6.235 -2.053 1.00 93.88 102 TYR A CA 1
ATOM 811 C C . TYR A 1 102 ? -10.718 -5.932 -2.459 1.00 93.88 102 TYR A C 1
ATOM 813 O O . TYR A 1 102 ? -11.589 -5.786 -1.602 1.00 93.88 102 TYR A O 1
ATOM 821 N N . CYS A 1 103 ? -10.994 -5.885 -3.765 1.00 94.06 103 CYS A N 1
ATOM 822 C CA . CYS A 1 103 ? -12.334 -5.657 -4.292 1.00 94.06 103 CYS A CA 1
ATOM 823 C C . CYS A 1 103 ? -13.308 -6.764 -3.857 1.00 94.06 103 CYS A C 1
ATOM 825 O O . CYS A 1 103 ? -14.412 -6.459 -3.411 1.00 94.06 103 CYS A O 1
ATOM 827 N N . TYR A 1 104 ? -12.879 -8.029 -3.897 1.00 95.25 104 TYR A N 1
ATOM 828 C CA . TYR A 1 104 ? -13.672 -9.164 -3.427 1.00 95.25 104 TYR A CA 1
ATOM 829 C C . TYR A 1 104 ? -14.045 -9.029 -1.945 1.00 95.25 104 TYR A C 1
ATOM 831 O O . TYR A 1 104 ? -15.226 -9.075 -1.601 1.00 95.25 104 TYR A O 1
ATOM 839 N N . TYR A 1 105 ? -13.064 -8.797 -1.069 1.00 94.25 105 TYR A N 1
ATOM 840 C CA . TYR A 1 105 ? -13.329 -8.638 0.364 1.00 94.25 105 TYR A CA 1
ATOM 841 C C . TYR A 1 105 ? -14.239 -7.442 0.641 1.00 94.25 105 TYR A C 1
ATOM 843 O O . TYR A 1 105 ? -15.179 -7.541 1.428 1.00 94.25 105 TYR A O 1
ATOM 851 N N . ARG A 1 106 ? -14.008 -6.320 -0.040 1.00 89.75 106 ARG A N 1
ATOM 852 C CA . ARG A 1 106 ? -14.789 -5.108 0.189 1.00 89.75 106 ARG A CA 1
ATOM 853 C C . ARG A 1 106 ? -16.238 -5.218 -0.282 1.00 89.75 106 ARG A C 1
ATOM 855 O O . ARG A 1 106 ? -17.101 -4.644 0.365 1.00 89.75 106 ARG A O 1
ATOM 862 N N . LEU A 1 107 ? -16.501 -5.917 -1.386 1.00 89.94 107 LEU A N 1
ATOM 863 C CA . LEU A 1 107 ? -17.849 -6.032 -1.954 1.00 89.94 107 LEU A CA 1
ATOM 864 C C . LEU A 1 107 ? -18.669 -7.186 -1.371 1.00 89.94 107 LEU A C 1
ATOM 866 O O . LEU A 1 107 ? -19.885 -7.061 -1.285 1.00 89.94 107 LEU A O 1
ATOM 870 N N . PHE A 1 108 ? -18.031 -8.302 -1.005 1.00 92.12 108 PHE A N 1
ATOM 871 C CA . PHE A 1 108 ? -18.743 -9.530 -0.626 1.00 92.12 108 PHE A CA 1
ATOM 872 C C . PHE A 1 108 ? -18.584 -9.931 0.843 1.00 92.12 108 PHE A C 1
ATOM 874 O O . PHE A 1 108 ? -19.370 -10.741 1.324 1.00 92.12 108 PHE A O 1
ATOM 881 N N . VAL A 1 109 ? -17.576 -9.411 1.552 1.00 87.06 109 VAL A N 1
ATOM 882 C CA . VAL A 1 109 ? -17.306 -9.780 2.956 1.00 87.06 109 VAL A CA 1
ATOM 883 C C . VAL A 1 109 ? -17.586 -8.621 3.912 1.00 87.06 109 VAL A C 1
ATOM 885 O O . VAL A 1 109 ? -18.120 -8.841 4.994 1.00 87.06 109 VAL A O 1
ATOM 888 N N . SER A 1 110 ? -17.232 -7.394 3.526 1.00 72.06 110 SER A N 1
ATOM 889 C CA . SER A 1 110 ? -17.486 -6.175 4.313 1.00 72.06 110 SER A CA 1
ATOM 890 C C . SER A 1 110 ? -18.652 -5.322 3.796 1.00 72.06 110 SER A C 1
ATOM 892 O O . SER A 1 110 ? -18.843 -4.217 4.305 1.00 72.06 110 SER A O 1
ATOM 894 N N . GLY A 1 111 ? -19.371 -5.804 2.776 1.00 54.25 111 GLY A N 1
ATOM 895 C CA . GLY A 1 111 ? -20.565 -5.165 2.209 1.00 54.25 111 GLY A CA 1
ATOM 896 C C . GLY A 1 111 ? -21.837 -5.473 2.984 1.00 54.25 111 GLY A C 1
ATOM 897 O O . GLY A 1 111 ? -21.892 -6.547 3.623 1.00 54.25 111 GLY A O 1
#

Mean predicted aligned error: 11.15 Å

Sequence (111 aa):
MALAIGSESLPEQDWHSDRYYNVVLIVLCLAALLVIQTLLQSFARFMDMTSVIVFFIGPFLALLNHRAIFSDEIPKDKQPGRIIRIWSIVSIVSLFLLMVVYCYYRLFVSG

Solvent-accessible surface area (backbone atoms only — not comparable to full-atom values): 6446 Å² total; per-residue (Å²): 132,88,77,93,82,80,77,81,69,70,78,82,78,78,76,84,43,64,67,60,55,50,49,52,51,51,52,50,53,51,50,50,51,50,49,47,59,61,47,48,61,53,47,50,55,49,48,51,54,50,47,56,52,45,44,59,48,4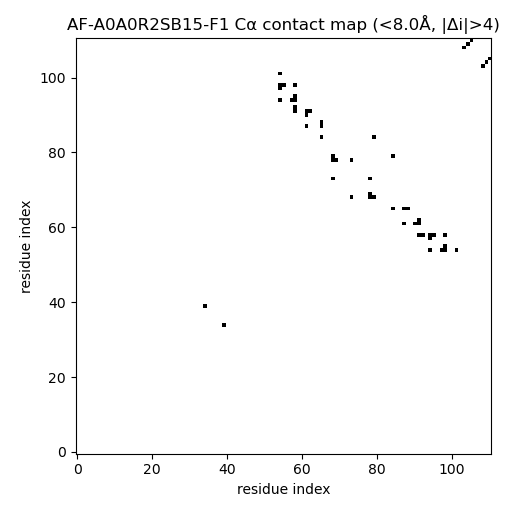7,26,53,52,46,48,51,49,53,50,58,55,69,28,89,88,42,57,75,90,76,35,76,55,72,67,56,51,51,52,51,52,54,50,30,54,50,34,48,50,49,31,52,52,52,50,48,44,51,62,73,69,72,94

pLDDT: mean 86.89, std 14.75, range [40.03, 98.44]

Organism: NCBI:txid1655577